Protein AF-A0A349B184-F1 (afdb_monomer_lite)

pLDDT: mean 81.56, std 22.03, range [39.22, 98.81]

Sequence (122 aa):
MEQLKVSTRSNPNSVAGAMAGVVRSQGAVEVQVVGAGALNQAIKAVAIACGYVAASGIELVCIPEFADITIDGEKRTAIRLRVEDRVPVPDGDDVVALDDPVVEAAIALDDPVVEAAIALDG

Foldseek 3Di:
DAEAEFELPDALCVLLVVQLVCCVVPQKYKYKYDDDSRVVSPVSNLVVNCVVCVVVVFHKDWDKDWDWDDDPNDTDIIIMIMIGGDDPPPDDDPDPPPPPVVNVVVVPPPPVVVVVVVVVVD

Secondary structure (DSSP, 8-state):
-EEEEE-TT--HHHHHHHHHHHHHHHSEEEEEE-SHHHHHHHHHHHHHHHHHHHTTT--EEEEEEEEEEEETTEEEEEEEEEEEE-PPPPS------TT-HHHHHHH----HHHHHHHHTT-

Radius of gyration: 16.22 Å; chains: 1; bounding box: 32×33×45 Å

Structure (mmCIF, N/CA/C/O backbone):
data_AF-A0A349B184-F1
#
_entry.id   AF-A0A349B184-F1
#
loop_
_atom_site.group_PDB
_atom_site.id
_atom_site.type_symbol
_atom_site.label_atom_id
_atom_site.label_alt_id
_atom_site.label_comp_id
_atom_site.label_asym_id
_atom_site.label_entity_id
_atom_site.label_seq_id
_atom_site.pdbx_PDB_ins_code
_atom_site.Cartn_x
_atom_site.Cartn_y
_atom_site.Cartn_z
_atom_site.occupancy
_atom_site.B_iso_or_equiv
_atom_site.auth_seq_id
_atom_site.auth_comp_id
_atom_site.auth_asym_id
_atom_site.auth_atom_id
_atom_site.pdbx_PDB_model_num
ATOM 1 N N . MET A 1 1 ? -10.961 -6.673 -7.405 1.00 69.69 1 MET A N 1
ATOM 2 C CA . MET A 1 1 ? -9.611 -6.226 -7.028 1.00 69.69 1 MET A CA 1
ATOM 3 C C . MET A 1 1 ? -9.262 -6.939 -5.738 1.00 69.69 1 MET A C 1
ATOM 5 O O . MET A 1 1 ? -10.106 -6.955 -4.847 1.00 69.69 1 MET A O 1
ATOM 9 N N . GLU A 1 2 ? -8.114 -7.606 -5.669 1.00 93.19 2 GLU A N 1
ATOM 10 C CA . GLU A 1 2 ? -7.643 -8.224 -4.421 1.00 93.19 2 GLU A CA 1
ATOM 11 C C . GLU A 1 2 ? -7.486 -7.149 -3.330 1.00 93.19 2 GLU A C 1
ATOM 13 O O . GLU A 1 2 ? -7.033 -6.038 -3.622 1.00 93.19 2 GLU A O 1
ATOM 18 N N . GLN A 1 3 ? -7.848 -7.477 -2.087 1.00 95.81 3 GLN A N 1
ATOM 19 C CA . GLN A 1 3 ? -7.732 -6.569 -0.945 1.00 95.81 3 GLN A CA 1
ATOM 20 C C . GLN A 1 3 ? -6.689 -7.082 0.054 1.00 95.81 3 GLN A C 1
ATOM 22 O O . GLN A 1 3 ? -6.799 -8.191 0.576 1.00 95.81 3 GLN A O 1
ATOM 27 N N . LEU A 1 4 ? -5.717 -6.238 0.394 1.00 97.69 4 LEU A N 1
ATOM 28 C CA . LEU A 1 4 ? -4.730 -6.472 1.441 1.00 97.69 4 LEU A CA 1
ATOM 29 C C . LEU A 1 4 ? -5.105 -5.682 2.694 1.00 97.69 4 LEU A C 1
ATOM 31 O O . LEU A 1 4 ? -5.255 -4.463 2.659 1.00 97.69 4 LEU A O 1
ATOM 35 N N . LYS A 1 5 ? -5.210 -6.362 3.836 1.00 96.81 5 LYS A N 1
ATOM 36 C CA . LYS A 1 5 ? -5.422 -5.713 5.136 1.00 96.81 5 LYS A CA 1
ATOM 37 C C . LYS A 1 5 ? -4.087 -5.537 5.837 1.00 96.81 5 LYS A C 1
ATOM 39 O O . LYS A 1 5 ? -3.381 -6.514 6.093 1.00 96.81 5 LYS A O 1
ATOM 44 N N . VAL A 1 6 ? -3.743 -4.297 6.165 1.00 98.06 6 VAL A N 1
ATOM 45 C CA . VAL A 1 6 ? -2.475 -3.967 6.822 1.00 98.06 6 VAL A CA 1
ATOM 46 C C . VAL A 1 6 ? -2.752 -3.451 8.229 1.00 98.06 6 VAL A C 1
ATOM 48 O O . VAL A 1 6 ? -3.706 -2.720 8.478 1.00 98.06 6 VAL A O 1
ATOM 51 N N . SER A 1 7 ? -1.912 -3.875 9.169 1.00 97.75 7 SER A N 1
ATOM 52 C CA . SER A 1 7 ? -1.954 -3.486 10.577 1.00 97.75 7 SER A CA 1
ATOM 53 C C . SER A 1 7 ? -0.604 -2.911 10.998 1.00 97.75 7 SER A C 1
ATOM 55 O O . SER A 1 7 ? 0.396 -3.080 10.302 1.00 97.75 7 SER A O 1
ATOM 57 N N . THR A 1 8 ? -0.525 -2.325 12.191 1.00 97.69 8 THR A N 1
ATOM 58 C CA . THR A 1 8 ? 0.739 -1.830 12.764 1.00 97.69 8 THR A CA 1
ATOM 59 C C . THR A 1 8 ? 1.823 -2.914 12.878 1.00 97.69 8 THR A C 1
ATOM 61 O O . THR A 1 8 ? 3.012 -2.600 12.856 1.00 97.69 8 THR A O 1
ATOM 64 N N . ARG A 1 9 ? 1.426 -4.195 12.977 1.00 97.94 9 ARG A N 1
ATOM 65 C CA . ARG A 1 9 ? 2.334 -5.355 13.080 1.00 97.94 9 ARG A CA 1
ATOM 66 C C . ARG A 1 9 ? 2.702 -5.974 11.731 1.00 97.94 9 ARG A C 1
ATOM 68 O O . ARG A 1 9 ? 3.501 -6.907 11.695 1.00 97.94 9 ARG A O 1
ATOM 75 N N . SER A 1 10 ? 2.102 -5.513 10.637 1.00 98.25 10 SER A N 1
ATOM 76 C CA . SER A 1 10 ? 2.410 -6.033 9.308 1.00 98.25 10 SER A CA 1
ATOM 77 C C . SER A 1 10 ? 3.857 -5.715 8.936 1.00 98.25 10 SER A C 1
ATOM 79 O O . SER A 1 10 ? 4.332 -4.605 9.162 1.00 98.25 10 SER A O 1
ATOM 81 N N . ASN A 1 11 ? 4.551 -6.688 8.345 1.00 98.25 11 ASN A N 1
ATOM 82 C CA . ASN A 1 11 ? 5.899 -6.493 7.820 1.00 98.25 11 ASN A CA 1
ATOM 83 C C . ASN A 1 11 ? 5.821 -5.828 6.430 1.00 98.25 11 ASN A C 1
ATOM 85 O O . ASN A 1 11 ? 5.258 -6.447 5.519 1.00 98.25 11 ASN A O 1
ATOM 89 N N . PRO A 1 12 ? 6.397 -4.626 6.227 1.00 98.19 12 PRO A N 1
ATOM 90 C CA . PRO A 1 12 ? 6.338 -3.930 4.942 1.00 98.19 12 PRO A CA 1
ATOM 91 C C . PRO A 1 12 ? 6.871 -4.734 3.757 1.00 98.19 12 PRO A C 1
ATOM 93 O O . PRO A 1 12 ? 6.276 -4.681 2.688 1.00 98.19 12 PRO A O 1
ATOM 96 N N . ASN A 1 13 ? 7.931 -5.530 3.936 1.00 98.56 13 ASN A N 1
ATOM 97 C CA . ASN A 1 13 ? 8.499 -6.338 2.851 1.00 98.56 13 ASN A CA 1
ATOM 98 C C . ASN A 1 13 ? 7.525 -7.432 2.394 1.00 98.56 13 ASN A C 1
ATOM 100 O O . ASN A 1 13 ? 7.360 -7.673 1.201 1.00 98.56 13 ASN A O 1
ATOM 104 N N . SER A 1 14 ? 6.849 -8.082 3.345 1.00 98.62 14 SER A N 1
ATOM 105 C CA . SER A 1 14 ? 5.850 -9.110 3.040 1.00 98.62 14 SER A CA 1
ATOM 106 C C . SER A 1 14 ? 4.646 -8.521 2.307 1.00 98.62 14 SER A C 1
ATOM 108 O O . SER A 1 14 ? 4.195 -9.091 1.315 1.00 98.62 14 SER A O 1
ATOM 110 N N . VAL A 1 15 ? 4.156 -7.362 2.759 1.00 98.69 15 VAL A N 1
ATOM 111 C CA . VAL A 1 15 ? 3.051 -6.653 2.097 1.00 98.69 15 VAL A CA 1
ATOM 112 C C . VAL A 1 15 ? 3.470 -6.188 0.701 1.00 98.69 15 VAL A C 1
ATOM 114 O O . VAL A 1 15 ? 2.707 -6.376 -0.240 1.00 98.69 15 VAL A O 1
ATOM 117 N N . ALA A 1 16 ? 4.686 -5.662 0.537 1.00 98.62 16 ALA A N 1
ATOM 118 C CA . ALA A 1 16 ? 5.216 -5.229 -0.756 1.00 98.62 16 ALA A CA 1
ATOM 119 C C . ALA A 1 16 ? 5.321 -6.383 -1.763 1.00 98.62 16 ALA A C 1
ATOM 121 O O . ALA A 1 16 ? 4.971 -6.223 -2.930 1.00 98.62 16 ALA A O 1
ATOM 122 N N . GLY A 1 17 ? 5.757 -7.564 -1.315 1.00 98.31 17 GLY A N 1
ATOM 123 C CA . GLY A 1 17 ? 5.804 -8.762 -2.153 1.00 98.31 17 GLY A CA 1
ATOM 124 C C . GLY A 1 17 ? 4.417 -9.189 -2.637 1.00 98.31 17 GLY A C 1
ATOM 125 O O . GLY A 1 17 ? 4.233 -9.434 -3.830 1.00 98.31 17 GLY A O 1
ATOM 126 N N . ALA A 1 18 ? 3.431 -9.218 -1.733 1.00 98.44 18 ALA A N 1
ATOM 127 C CA . ALA A 1 18 ? 2.041 -9.515 -2.083 1.00 98.44 18 ALA A CA 1
ATOM 128 C C . ALA A 1 18 ? 1.469 -8.468 -3.053 1.00 98.44 18 ALA A C 1
ATOM 130 O O . ALA A 1 18 ? 0.939 -8.824 -4.102 1.00 98.44 18 ALA A O 1
ATOM 131 N N . MET A 1 19 ? 1.658 -7.182 -2.745 1.00 98.25 19 MET A N 1
ATOM 132 C CA . MET A 1 19 ? 1.239 -6.046 -3.568 1.00 98.25 19 MET A CA 1
ATOM 133 C C . MET A 1 19 ? 1.804 -6.140 -4.990 1.00 98.25 19 MET A C 1
ATOM 135 O O . MET A 1 19 ? 1.049 -6.109 -5.956 1.00 98.25 19 MET A O 1
ATOM 139 N N . ALA A 1 20 ? 3.117 -6.343 -5.129 1.00 97.50 20 ALA A N 1
ATOM 140 C CA . ALA A 1 20 ? 3.779 -6.472 -6.424 1.00 97.50 20 ALA A CA 1
ATOM 141 C C . ALA A 1 20 ? 3.305 -7.705 -7.214 1.00 97.50 20 ALA A C 1
ATOM 143 O O . ALA A 1 20 ? 3.235 -7.667 -8.441 1.00 97.50 20 ALA A O 1
ATOM 144 N N . GLY A 1 21 ? 2.991 -8.813 -6.535 1.00 96.81 21 GLY A N 1
ATOM 145 C CA . GLY A 1 21 ? 2.415 -10.000 -7.171 1.00 96.81 21 GLY A CA 1
ATOM 146 C C . GLY A 1 21 ? 1.016 -9.741 -7.733 1.00 96.81 21 GLY A C 1
ATOM 147 O O . GLY A 1 21 ? 0.724 -10.102 -8.876 1.00 96.81 21 GLY A O 1
ATOM 148 N N . VAL A 1 22 ? 0.167 -9.067 -6.955 1.00 97.50 22 VAL A N 1
ATOM 149 C CA . VAL A 1 22 ? -1.186 -8.702 -7.388 1.00 97.50 22 VAL A CA 1
ATOM 150 C C . VAL A 1 22 ? -1.136 -7.695 -8.531 1.00 97.50 22 VAL A C 1
ATOM 152 O O . VAL A 1 22 ? -1.754 -7.945 -9.557 1.00 97.50 22 VAL A O 1
ATOM 155 N N . VAL A 1 23 ? -0.369 -6.606 -8.419 1.00 96.19 23 VAL A N 1
ATOM 156 C CA . VAL A 1 23 ? -0.311 -5.586 -9.482 1.00 96.19 23 VAL A CA 1
ATOM 157 C C . VAL A 1 23 ? 0.173 -6.187 -10.804 1.00 96.19 23 VAL A C 1
ATOM 159 O O . VAL A 1 23 ? -0.452 -5.962 -11.833 1.00 96.19 23 VAL A O 1
ATOM 162 N N . ARG A 1 24 ? 1.197 -7.050 -10.800 1.00 94.25 24 ARG A N 1
ATOM 163 C CA . ARG A 1 24 ? 1.653 -7.724 -12.033 1.00 94.25 24 ARG A CA 1
ATOM 164 C C . ARG A 1 24 ? 0.598 -8.618 -12.687 1.00 94.25 24 ARG A C 1
ATOM 166 O O . ARG A 1 24 ? 0.673 -8.853 -13.887 1.00 94.25 24 ARG A O 1
ATOM 173 N N . SER A 1 25 ? -0.324 -9.176 -11.904 1.00 94.06 25 SER A N 1
ATOM 174 C CA . SER A 1 25 ? -1.322 -10.135 -12.398 1.00 94.06 25 SER A CA 1
ATOM 175 C C . SER A 1 25 ? -2.682 -9.505 -12.692 1.00 94.06 25 SER A C 1
ATOM 177 O O . SER A 1 25 ? -3.393 -9.987 -13.568 1.00 94.06 25 SER A O 1
ATOM 179 N N . GLN A 1 26 ? -3.049 -8.447 -11.968 1.00 94.31 26 GLN A N 1
ATOM 180 C CA . GLN A 1 26 ? -4.383 -7.839 -11.989 1.00 94.31 26 GLN A CA 1
ATOM 181 C C . GLN A 1 26 ? -4.364 -6.338 -12.314 1.00 94.31 26 GLN A C 1
ATOM 183 O O . GLN A 1 26 ? -5.428 -5.734 -12.414 1.00 94.31 26 GLN A O 1
ATOM 188 N N . GLY A 1 27 ? -3.190 -5.716 -12.436 1.00 93.50 27 GLY A N 1
ATOM 189 C CA . GLY A 1 27 ? -3.013 -4.280 -12.686 1.00 93.50 27 GLY A CA 1
ATOM 190 C C . GLY A 1 27 ? -3.225 -3.386 -11.460 1.00 93.50 27 GLY A C 1
ATOM 191 O O . GLY A 1 27 ? -2.664 -2.297 -11.401 1.00 93.50 27 GLY A O 1
ATOM 192 N N . ALA A 1 28 ? -3.984 -3.838 -10.457 1.00 96.06 28 ALA A N 1
ATOM 193 C CA . ALA A 1 28 ? -4.305 -3.045 -9.275 1.00 96.06 28 ALA A CA 1
ATOM 194 C C . ALA A 1 28 ? -4.565 -3.901 -8.029 1.00 96.06 28 ALA A C 1
ATOM 196 O O . ALA A 1 28 ? -5.003 -5.052 -8.116 1.00 96.06 28 ALA A O 1
ATOM 197 N N . VAL A 1 29 ? -4.340 -3.307 -6.860 1.00 97.88 29 VAL A N 1
ATOM 198 C CA . VAL A 1 29 ? -4.598 -3.888 -5.541 1.00 97.88 29 VAL A CA 1
ATOM 199 C C . VAL A 1 29 ? -5.134 -2.826 -4.592 1.00 97.88 29 VAL A C 1
ATOM 201 O O . VAL A 1 29 ? -4.721 -1.668 -4.617 1.00 97.88 29 VAL A O 1
ATOM 204 N N . GLU A 1 30 ? -6.054 -3.233 -3.730 1.00 98.12 30 GLU A N 1
ATOM 205 C CA . GLU A 1 30 ? -6.609 -2.374 -2.697 1.00 98.12 30 GLU A CA 1
ATOM 206 C C . GLU A 1 30 ? -5.932 -2.672 -1.357 1.00 98.12 30 GLU A C 1
ATOM 208 O O . GLU A 1 30 ? -5.818 -3.830 -0.961 1.00 98.12 30 GLU A O 1
ATOM 213 N N . VAL A 1 31 ? -5.504 -1.646 -0.625 1.00 98.19 31 VAL A N 1
ATOM 214 C CA . VAL A 1 31 ? -4.928 -1.790 0.715 1.00 98.19 31 VAL A CA 1
ATOM 215 C C . VAL A 1 31 ? -5.816 -1.091 1.727 1.00 98.19 31 VAL A C 1
ATOM 217 O O . VAL A 1 31 ? -5.977 0.122 1.692 1.00 98.19 31 VAL A O 1
ATOM 220 N N . GLN A 1 32 ? -6.370 -1.850 2.662 1.00 97.50 32 GLN A N 1
ATOM 221 C CA . GLN A 1 32 ? -7.216 -1.331 3.728 1.00 97.50 32 GLN A CA 1
ATOM 222 C C . GLN A 1 32 ? -6.411 -1.185 5.021 1.00 97.50 32 GLN A C 1
ATOM 224 O O . GLN A 1 32 ? -5.780 -2.146 5.481 1.00 97.50 32 GLN A O 1
ATOM 229 N N . VAL A 1 33 ? -6.473 -0.003 5.638 1.00 97.25 33 VAL A N 1
ATOM 230 C CA . VAL A 1 33 ? -5.782 0.305 6.897 1.00 97.25 33 VAL A CA 1
ATOM 231 C C . VAL A 1 33 ? -6.666 1.052 7.886 1.00 97.25 33 VAL A C 1
ATOM 233 O O . VAL A 1 33 ? -7.529 1.840 7.511 1.00 97.25 33 VAL A O 1
ATOM 236 N N . VAL A 1 34 ? -6.404 0.834 9.177 1.00 96.00 34 VAL A N 1
ATOM 237 C CA . VAL A 1 34 ? -7.034 1.572 10.280 1.00 96.00 34 VAL A CA 1
ATOM 238 C C . VAL A 1 34 ? -5.952 2.075 11.226 1.00 96.00 34 VAL A C 1
ATOM 240 O O . VAL A 1 34 ? -5.180 1.285 11.773 1.00 96.00 34 VAL A O 1
ATOM 243 N N . GLY A 1 35 ? -5.922 3.391 11.437 1.00 94.06 35 GLY A N 1
ATOM 244 C CA . GLY A 1 35 ? -4.973 4.063 12.323 1.00 94.06 35 GLY A CA 1
ATOM 245 C C . GLY A 1 35 ? -3.593 4.325 11.704 1.00 94.06 35 GLY A C 1
ATOM 246 O O . GLY A 1 35 ? -3.146 3.643 10.778 1.00 94.06 35 GLY A O 1
ATOM 247 N N . ALA A 1 36 ? -2.892 5.316 12.263 1.00 95.62 36 ALA A N 1
ATOM 248 C CA . ALA A 1 36 ? -1.626 5.837 11.737 1.00 95.62 36 ALA A CA 1
ATOM 249 C C . ALA A 1 36 ? -0.517 4.774 11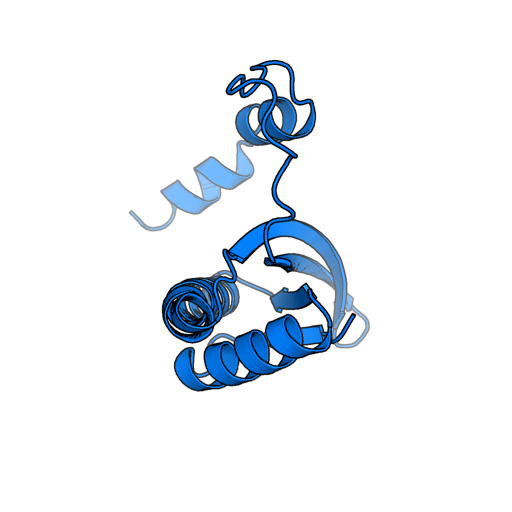.629 1.00 95.62 36 ALA A C 1
ATOM 251 O O . ALA A 1 36 ? 0.223 4.729 10.647 1.00 95.62 36 ALA A O 1
ATOM 252 N N . GLY A 1 37 ? -0.428 3.868 12.607 1.00 96.62 37 GLY A N 1
ATOM 253 C CA . GLY A 1 37 ? 0.571 2.798 12.605 1.00 96.62 37 GLY A CA 1
ATOM 254 C C . GLY A 1 37 ? 0.413 1.832 11.428 1.00 96.62 37 GLY A C 1
ATOM 255 O O . GLY A 1 37 ? 1.401 1.476 10.791 1.00 96.62 37 GLY A O 1
ATOM 256 N N . ALA A 1 38 ? -0.822 1.440 11.105 1.00 97.88 38 ALA A N 1
ATOM 257 C CA . ALA A 1 38 ? -1.113 0.586 9.957 1.00 97.88 38 ALA A CA 1
ATOM 258 C C . ALA A 1 38 ? -0.862 1.313 8.629 1.00 97.88 38 ALA A C 1
ATOM 260 O O . ALA A 1 38 ? -0.259 0.733 7.725 1.00 97.88 38 ALA A O 1
ATOM 261 N N . LEU A 1 39 ? -1.258 2.589 8.539 1.00 98.44 39 LEU A N 1
ATOM 262 C CA . LEU A 1 39 ? -1.000 3.427 7.369 1.00 98.44 39 LEU A CA 1
ATOM 263 C C . LEU A 1 39 ? 0.504 3.548 7.085 1.00 98.44 39 LEU A C 1
ATOM 265 O O . LEU A 1 39 ? 0.926 3.323 5.956 1.00 98.44 39 LEU A O 1
ATOM 269 N N . ASN A 1 40 ? 1.331 3.795 8.105 1.00 98.25 40 ASN A N 1
ATOM 270 C CA . ASN A 1 40 ? 2.787 3.853 7.950 1.00 98.25 40 ASN A CA 1
ATOM 271 C C . ASN A 1 40 ? 3.366 2.543 7.379 1.00 98.25 40 ASN A C 1
ATOM 273 O O . ASN A 1 40 ? 4.226 2.576 6.500 1.00 98.25 40 ASN A O 1
ATOM 277 N N . GLN A 1 41 ? 2.886 1.378 7.834 1.00 98.56 41 GLN A N 1
ATOM 278 C CA . GLN A 1 41 ? 3.335 0.097 7.270 1.00 98.56 41 GLN A CA 1
ATOM 279 C C . GLN A 1 41 ? 2.897 -0.079 5.813 1.00 98.56 41 GLN A C 1
ATOM 281 O O . GLN A 1 41 ? 3.673 -0.593 5.0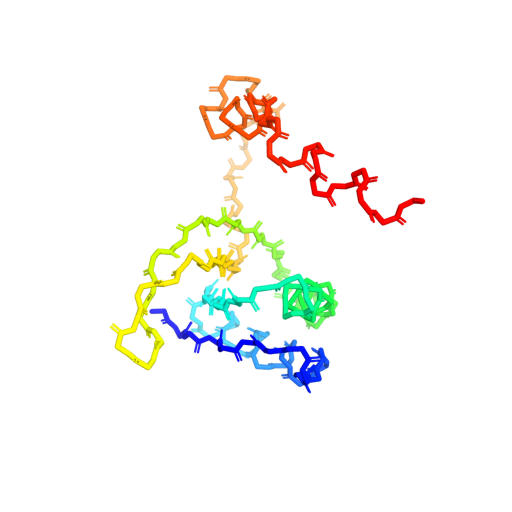07 1.00 98.56 41 GLN A O 1
ATOM 286 N N . ALA A 1 42 ? 1.685 0.359 5.466 1.00 98.75 42 ALA A N 1
ATOM 287 C CA . ALA A 1 42 ? 1.191 0.299 4.096 1.00 98.75 42 ALA A CA 1
ATOM 288 C C . ALA A 1 42 ? 2.002 1.204 3.161 1.00 98.75 42 ALA A C 1
ATOM 290 O O . ALA A 1 42 ? 2.456 0.733 2.125 1.00 98.75 42 ALA A O 1
ATOM 291 N N . ILE A 1 43 ? 2.279 2.451 3.549 1.00 98.69 43 ILE A N 1
ATOM 292 C CA . ILE A 1 43 ? 3.080 3.379 2.736 1.00 98.69 43 ILE A CA 1
ATOM 293 C C . ILE A 1 43 ? 4.523 2.885 2.567 1.00 98.69 43 ILE A C 1
ATOM 295 O O . ILE A 1 43 ? 5.061 2.926 1.461 1.00 98.69 43 ILE A O 1
ATOM 299 N N . LYS A 1 44 ? 5.139 2.321 3.616 1.00 98.50 44 LYS A N 1
ATOM 300 C CA . LYS A 1 44 ? 6.444 1.646 3.484 1.00 98.50 44 LYS A CA 1
ATOM 301 C C . LYS A 1 44 ? 6.386 0.502 2.473 1.00 98.50 44 LYS A C 1
ATOM 303 O O . LYS A 1 44 ? 7.301 0.356 1.667 1.00 98.50 44 LYS A O 1
ATOM 308 N N . ALA A 1 45 ? 5.321 -0.298 2.505 1.00 98.81 45 ALA A N 1
ATOM 309 C CA . ALA A 1 45 ? 5.133 -1.391 1.561 1.00 98.81 45 ALA A CA 1
ATOM 310 C C . ALA A 1 45 ? 4.952 -0.892 0.120 1.00 98.81 45 ALA A C 1
ATOM 312 O O . ALA A 1 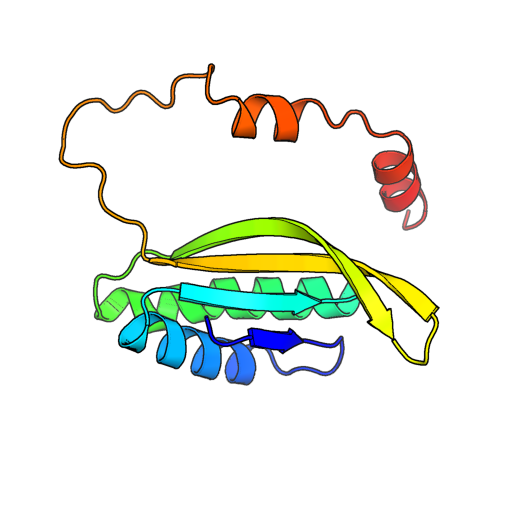45 ? 5.553 -1.475 -0.777 1.00 98.81 45 ALA A O 1
ATOM 313 N N . VAL A 1 46 ? 4.204 0.198 -0.098 1.00 98.56 46 VAL A N 1
ATOM 314 C CA . VAL A 1 46 ? 4.083 0.859 -1.412 1.00 98.56 46 VAL A CA 1
ATOM 315 C C . VAL A 1 46 ? 5.464 1.272 -1.925 1.00 98.56 46 VAL A C 1
ATOM 317 O O . VAL A 1 46 ? 5.846 0.880 -3.023 1.00 98.56 46 VAL A O 1
ATOM 320 N N . ALA A 1 47 ? 6.260 1.969 -1.106 1.00 98.31 47 ALA A N 1
ATOM 321 C CA . ALA A 1 47 ? 7.598 2.417 -1.496 1.00 98.31 47 ALA A CA 1
ATOM 322 C C . ALA A 1 47 ? 8.534 1.254 -1.883 1.00 98.31 47 ALA A C 1
ATOM 324 O O . ALA A 1 47 ? 9.276 1.343 -2.861 1.00 98.31 47 ALA A O 1
ATOM 325 N N . ILE A 1 48 ? 8.485 0.139 -1.145 1.00 98.38 48 ILE A N 1
ATOM 326 C CA . ILE A 1 48 ? 9.268 -1.066 -1.462 1.00 98.38 48 ILE A CA 1
ATOM 327 C C . ILE A 1 48 ? 8.738 -1.739 -2.739 1.00 98.38 48 ILE 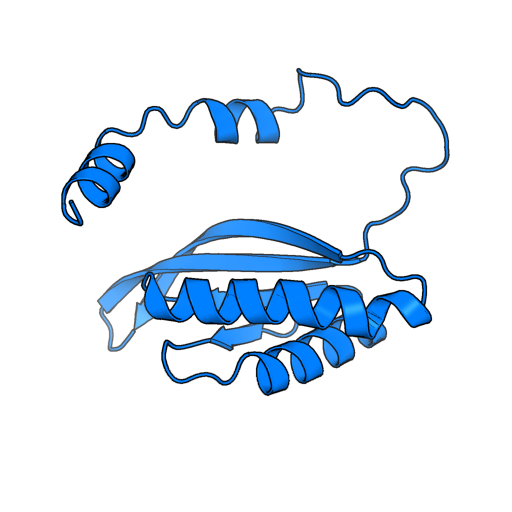A C 1
ATOM 329 O O . ILE A 1 48 ? 9.527 -2.168 -3.584 1.00 98.38 48 ILE A O 1
ATOM 333 N N . ALA A 1 49 ? 7.414 -1.810 -2.904 1.00 98.25 49 ALA A N 1
ATOM 334 C CA . ALA A 1 49 ? 6.778 -2.407 -4.073 1.00 98.25 49 ALA A CA 1
ATOM 335 C C . ALA A 1 49 ? 7.156 -1.674 -5.367 1.00 98.25 49 ALA A C 1
ATOM 337 O O . ALA A 1 49 ? 7.383 -2.352 -6.368 1.00 98.25 49 ALA A O 1
ATOM 338 N N . CYS A 1 50 ? 7.330 -0.344 -5.338 1.00 96.31 50 CYS A N 1
ATOM 339 C CA . CYS A 1 50 ? 7.848 0.426 -6.476 1.00 96.31 50 CYS A CA 1
ATOM 340 C C . CYS A 1 50 ? 9.175 -0.153 -6.989 1.00 96.31 50 CYS A C 1
ATOM 342 O O . CYS A 1 50 ? 9.325 -0.419 -8.179 1.00 96.31 50 CYS A O 1
ATOM 344 N N . GLY A 1 51 ? 10.120 -0.438 -6.084 1.00 96.12 51 GLY A N 1
ATOM 345 C CA . GLY A 1 51 ? 11.395 -1.061 -6.444 1.00 96.12 51 GLY A CA 1
ATOM 346 C C . GLY A 1 51 ? 11.240 -2.487 -6.982 1.00 96.12 51 GLY A C 1
ATOM 347 O O . GLY A 1 51 ? 11.974 -2.895 -7.880 1.00 96.12 51 GLY A O 1
ATOM 348 N N . TYR A 1 52 ? 10.268 -3.250 -6.473 1.00 97.50 52 TYR A N 1
ATOM 349 C CA . TYR A 1 52 ? 10.011 -4.610 -6.949 1.00 97.50 52 TYR A CA 1
ATOM 350 C C . TYR A 1 52 ? 9.456 -4.629 -8.371 1.00 97.50 52 TYR A C 1
ATOM 352 O O . TYR A 1 52 ? 9.849 -5.492 -9.157 1.00 97.50 52 TYR A O 1
ATOM 360 N N . VAL A 1 53 ? 8.544 -3.720 -8.711 1.00 95.75 53 VAL A N 1
ATOM 361 C CA . VAL A 1 53 ? 7.866 -3.734 -10.015 1.00 95.75 53 VAL A CA 1
ATOM 362 C C . VAL A 1 53 ? 8.599 -2.943 -11.102 1.00 95.75 53 VAL A C 1
ATOM 364 O O . VAL A 1 53 ? 8.346 -3.193 -12.277 1.00 95.75 53 VAL A O 1
ATOM 367 N N . ALA A 1 54 ? 9.571 -2.095 -10.745 1.00 91.88 54 ALA A N 1
ATOM 368 C CA . ALA A 1 54 ? 10.344 -1.287 -11.694 1.00 91.88 54 ALA A CA 1
ATOM 369 C C . ALA A 1 54 ? 11.000 -2.112 -12.819 1.00 91.88 54 ALA A C 1
ATOM 371 O O . ALA A 1 54 ? 10.951 -1.731 -13.986 1.00 91.88 54 ALA A O 1
ATOM 372 N N . ALA A 1 55 ? 11.560 -3.287 -12.505 1.00 87.81 55 ALA A N 1
ATOM 373 C CA . ALA A 1 55 ? 12.170 -4.171 -13.509 1.00 87.81 55 ALA A CA 1
ATOM 374 C C . ALA A 1 55 ? 11.153 -4.768 -14.506 1.00 87.81 55 ALA A C 1
ATOM 376 O O . ALA A 1 55 ? 11.543 -5.313 -15.535 1.00 87.81 55 ALA A O 1
ATOM 377 N N . SER A 1 56 ? 9.857 -4.689 -14.194 1.00 90.06 56 SER A N 1
ATOM 378 C CA . SER A 1 56 ? 8.753 -5.096 -15.066 1.00 90.06 56 SER A CA 1
ATOM 379 C C . SER A 1 56 ? 8.198 -3.934 -15.903 1.00 90.06 56 SER A C 1
ATOM 381 O O . SER A 1 56 ? 7.235 -4.148 -16.627 1.00 90.06 56 SER A O 1
ATOM 383 N N . GLY A 1 57 ? 8.781 -2.731 -15.812 1.00 90.00 57 GLY A N 1
ATOM 384 C CA . GLY A 1 57 ? 8.305 -1.536 -16.520 1.00 90.00 57 GLY A CA 1
ATOM 385 C C . GLY A 1 57 ? 7.001 -0.951 -15.969 1.00 90.00 57 GLY A C 1
ATOM 386 O O . GLY A 1 57 ? 6.392 -0.127 -16.635 1.00 90.00 57 GLY A O 1
ATOM 387 N N . ILE A 1 58 ? 6.581 -1.389 -14.780 1.00 92.31 58 ILE A N 1
ATOM 388 C CA . ILE A 1 58 ? 5.366 -0.933 -14.094 1.00 92.31 58 ILE A CA 1
ATOM 389 C C . ILE A 1 58 ? 5.719 0.291 -13.254 1.00 92.31 58 ILE A C 1
ATOM 391 O O . ILE A 1 58 ? 6.683 0.257 -12.480 1.00 92.31 58 ILE A O 1
ATOM 395 N N . GLU A 1 59 ? 4.906 1.336 -13.349 1.00 93.56 59 GLU A N 1
ATOM 396 C CA . GLU A 1 59 ? 5.021 2.542 -12.531 1.00 93.56 59 GLU A CA 1
ATOM 397 C C . GLU A 1 59 ? 3.831 2.592 -11.570 1.00 93.56 59 GLU A C 1
ATOM 399 O O . GLU A 1 59 ? 2.693 2.641 -12.007 1.00 93.56 59 GLU A O 1
ATOM 404 N N . LEU A 1 60 ? 4.051 2.549 -10.253 1.00 94.44 60 LEU A N 1
ATOM 405 C CA . LEU A 1 60 ? 2.931 2.511 -9.303 1.00 94.44 60 LEU A CA 1
ATOM 406 C C . LEU A 1 60 ? 2.375 3.903 -9.001 1.00 94.44 60 LEU A C 1
ATOM 408 O O . LEU A 1 60 ? 3.115 4.807 -8.616 1.00 94.44 60 LEU A O 1
ATOM 412 N N . VAL A 1 61 ? 1.050 4.015 -9.033 1.00 96.19 61 VAL A N 1
ATOM 413 C CA . VAL A 1 61 ? 0.271 5.127 -8.480 1.00 96.19 61 VAL A CA 1
ATOM 414 C C . VAL A 1 61 ? -0.433 4.651 -7.211 1.00 96.19 61 VAL A C 1
ATOM 416 O O . VAL A 1 61 ? -0.953 3.538 -7.164 1.00 96.19 61 VAL A O 1
ATOM 419 N N . CYS A 1 62 ? -0.452 5.485 -6.170 1.00 97.44 62 CYS A N 1
ATOM 420 C CA . CYS A 1 62 ? -1.154 5.220 -4.915 1.00 97.44 62 CYS A CA 1
ATOM 421 C C . CYS A 1 62 ? -2.193 6.315 -4.666 1.00 97.44 62 CYS A C 1
ATOM 423 O O . CYS A 1 62 ? -1.832 7.468 -4.443 1.00 97.44 62 CYS A O 1
ATOM 425 N N . ILE A 1 63 ? -3.469 5.942 -4.665 1.00 97.44 63 ILE A N 1
ATOM 426 C CA . ILE A 1 63 ? -4.605 6.855 -4.534 1.00 97.44 63 ILE A CA 1
ATOM 427 C C . ILE A 1 63 ? -5.296 6.568 -3.194 1.00 97.44 63 ILE A C 1
ATOM 429 O O . ILE A 1 63 ? -5.881 5.491 -3.037 1.00 97.44 63 ILE A O 1
ATOM 433 N N . PRO A 1 64 ? -5.198 7.467 -2.199 1.00 96.25 64 PRO A N 1
ATOM 434 C CA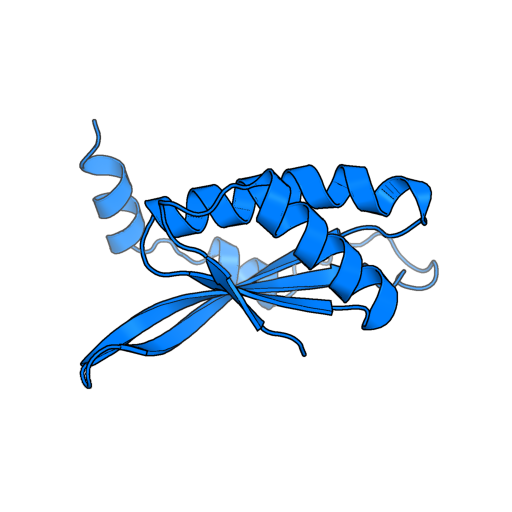 . PRO A 1 64 ? -5.876 7.299 -0.921 1.00 96.25 64 PRO A CA 1
ATOM 435 C C . PRO A 1 64 ? -7.342 7.748 -0.992 1.00 96.25 64 PRO A C 1
ATOM 437 O O . PRO A 1 64 ? -7.656 8.783 -1.571 1.00 96.25 64 PRO A O 1
ATOM 440 N N . GLU A 1 65 ? -8.227 7.012 -0.325 1.00 96.00 65 GLU A N 1
ATOM 441 C CA . GLU A 1 65 ? -9.618 7.401 -0.085 1.00 96.00 65 GLU A CA 1
ATOM 442 C C . GLU A 1 65 ? -10.053 7.053 1.347 1.00 96.00 65 GLU A C 1
ATOM 444 O O . GLU A 1 65 ? -9.583 6.076 1.945 1.00 96.00 65 GLU A O 1
ATOM 449 N N . PHE A 1 66 ? -10.962 7.850 1.916 1.00 95.56 66 PHE A N 1
ATOM 450 C CA . PHE A 1 66 ? -11.649 7.470 3.149 1.00 95.56 66 PHE A CA 1
ATOM 451 C C . PHE A 1 66 ? -12.649 6.354 2.859 1.00 95.56 66 PHE A C 1
ATOM 453 O O . PHE A 1 66 ? -13.362 6.379 1.858 1.00 95.56 66 PHE A O 1
ATOM 460 N N . ALA A 1 67 ? -12.732 5.387 3.767 1.00 92.50 67 ALA A N 1
ATOM 461 C CA . ALA A 1 67 ? -13.685 4.295 3.666 1.00 92.50 67 ALA A CA 1
ATOM 462 C C . ALA A 1 67 ? -14.353 4.036 5.015 1.00 92.50 67 ALA A C 1
ATOM 464 O O . ALA A 1 67 ? -13.682 3.916 6.040 1.00 92.50 67 ALA A O 1
ATOM 465 N N . ASP A 1 68 ? -15.671 3.869 5.005 1.00 92.94 68 ASP A N 1
ATOM 466 C CA . ASP A 1 68 ? -16.398 3.349 6.158 1.00 92.94 68 ASP A CA 1
ATOM 467 C C . ASP A 1 68 ? -16.338 1.825 6.166 1.00 92.94 68 ASP A C 1
ATOM 469 O O . ASP A 1 68 ? -16.648 1.160 5.174 1.00 92.94 68 ASP A O 1
ATOM 473 N N . ILE A 1 69 ? -15.947 1.256 7.303 1.00 90.75 69 ILE A N 1
ATOM 474 C CA . ILE A 1 69 ? -15.785 -0.189 7.461 1.00 90.75 69 ILE A CA 1
ATOM 475 C C . ILE A 1 69 ? -16.440 -0.646 8.764 1.00 90.75 69 ILE A C 1
ATOM 477 O O . ILE A 1 69 ? -16.635 0.143 9.688 1.00 90.75 69 ILE A O 1
ATOM 481 N N . THR A 1 70 ? -16.766 -1.932 8.861 1.00 91.25 70 THR A N 1
ATOM 482 C CA . THR A 1 70 ? -17.279 -2.528 10.100 1.00 91.25 70 THR A CA 1
ATOM 483 C C . THR A 1 70 ? -16.216 -3.418 10.727 1.00 91.25 70 THR A C 1
ATOM 485 O O . THR A 1 70 ? -15.729 -4.349 10.086 1.00 91.25 70 THR A O 1
ATOM 488 N N . ILE A 1 71 ? -15.869 -3.138 11.982 1.00 85.38 71 ILE A N 1
ATOM 489 C CA . ILE A 1 71 ? -14.981 -3.956 12.814 1.00 85.38 71 ILE A CA 1
ATOM 490 C C . ILE A 1 71 ? -15.736 -4.246 14.107 1.00 85.38 71 ILE A C 1
ATOM 492 O O . ILE A 1 71 ? -16.222 -3.318 14.743 1.00 85.3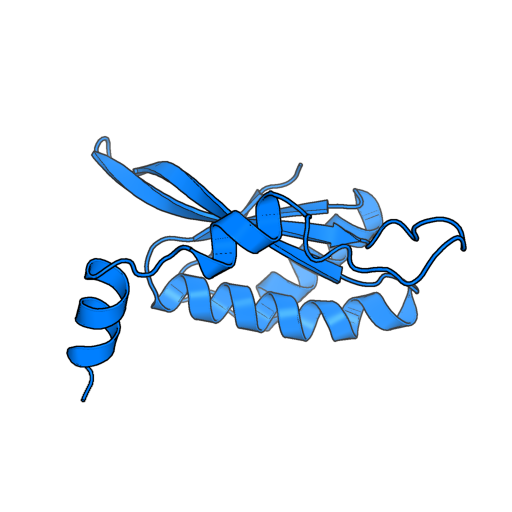8 71 ILE A O 1
ATOM 496 N N . ASP A 1 72 ? -15.875 -5.523 14.465 1.00 89.25 72 ASP A N 1
ATOM 497 C CA . ASP A 1 72 ? -16.568 -5.967 15.686 1.00 89.25 72 ASP A CA 1
ATOM 498 C C . ASP A 1 72 ? -17.996 -5.403 15.847 1.00 89.25 72 ASP A C 1
ATOM 500 O O . ASP A 1 72 ? -18.477 -5.154 16.947 1.00 89.25 72 ASP A O 1
ATOM 504 N N . GLY A 1 73 ? -18.693 -5.196 14.724 1.00 92.69 73 GLY A N 1
ATOM 505 C CA . GLY A 1 73 ? -20.045 -4.627 14.693 1.00 92.69 73 GLY A CA 1
ATOM 506 C C . GLY A 1 73 ? -20.099 -3.098 14.790 1.00 92.69 73 GLY A C 1
ATOM 507 O O . GLY A 1 73 ? -21.167 -2.518 14.605 1.00 92.69 73 GLY A O 1
ATOM 508 N N . GLU A 1 74 ? -18.965 -2.429 14.996 1.00 93.00 74 GLU A N 1
ATOM 509 C CA . GLU A 1 74 ? -18.867 -0.973 15.047 1.00 93.00 74 GLU A CA 1
ATOM 510 C C . GLU A 1 74 ? -18.411 -0.396 13.705 1.00 93.00 74 GLU A C 1
ATOM 512 O O . GLU A 1 74 ? -17.504 -0.920 13.050 1.00 93.00 74 GLU A O 1
ATOM 517 N N . LYS A 1 75 ? -19.013 0.728 13.302 1.00 93.31 75 LYS A N 1
ATOM 518 C CA . LYS A 1 75 ? -18.514 1.512 12.169 1.00 93.31 75 LYS A CA 1
ATOM 519 C C . LYS A 1 75 ? -17.225 2.225 12.565 1.00 93.31 75 LYS A C 1
ATOM 521 O O . LYS A 1 75 ? -17.166 2.891 13.596 1.00 93.31 75 LYS A O 1
ATOM 526 N N . ARG A 1 76 ? -16.205 2.099 11.725 1.00 91.94 76 ARG A N 1
ATOM 527 C CA . ARG A 1 76 ? -14.911 2.766 11.864 1.00 91.94 76 ARG A CA 1
ATOM 528 C C . ARG A 1 76 ? -14.557 3.429 10.539 1.00 91.94 76 ARG A C 1
ATOM 530 O O . ARG A 1 76 ? -14.789 2.843 9.483 1.00 91.94 76 ARG A O 1
ATOM 537 N N . THR A 1 77 ? -13.952 4.609 10.609 1.00 92.38 77 THR A N 1
ATOM 538 C CA . THR A 1 77 ? -13.324 5.245 9.450 1.00 92.38 77 THR A CA 1
ATOM 539 C C . THR A 1 77 ? -11.956 4.611 9.224 1.00 92.38 77 THR A C 1
ATOM 541 O O . THR A 1 77 ? -11.130 4.517 10.134 1.00 92.38 77 THR A O 1
ATOM 544 N N . ALA A 1 78 ? -11.736 4.146 8.007 1.00 95.88 78 ALA A N 1
ATOM 545 C CA . ALA A 1 78 ? -10.494 3.582 7.517 1.00 95.88 78 ALA A CA 1
ATOM 546 C C . ALA A 1 78 ? -9.940 4.450 6.389 1.00 95.88 78 ALA A C 1
ATOM 548 O O . ALA A 1 78 ? -10.644 5.279 5.812 1.00 95.88 78 ALA A O 1
ATOM 549 N N . ILE A 1 79 ? -8.678 4.206 6.055 1.00 97.62 79 ILE A N 1
ATOM 550 C CA . ILE A 1 79 ? -8.111 4.646 4.785 1.00 97.62 79 ILE A CA 1
ATOM 551 C C . ILE A 1 79 ? -8.008 3.414 3.898 1.00 97.62 79 ILE A C 1
ATOM 553 O O . ILE A 1 79 ? -7.573 2.340 4.331 1.00 97.62 79 ILE A O 1
ATOM 557 N N . ARG A 1 80 ? -8.411 3.576 2.648 1.00 97.44 80 ARG A N 1
ATOM 558 C CA . ARG A 1 80 ? -8.185 2.614 1.586 1.00 97.44 80 ARG A CA 1
ATOM 559 C C . ARG A 1 80 ? -7.216 3.233 0.591 1.00 97.44 80 ARG A C 1
ATOM 561 O O . ARG A 1 80 ? -7.389 4.370 0.179 1.00 97.44 80 ARG A O 1
ATOM 568 N N . LEU A 1 81 ? -6.181 2.492 0.229 1.00 98.19 81 LEU A N 1
ATOM 569 C CA . LEU A 1 81 ? -5.219 2.888 -0.789 1.00 98.19 81 LEU A CA 1
ATOM 570 C C . LEU A 1 81 ? -5.456 2.017 -2.013 1.00 98.19 81 LEU A C 1
ATOM 572 O O . LEU A 1 81 ? -5.280 0.799 -1.946 1.00 98.19 81 LEU A O 1
ATOM 576 N N . ARG A 1 82 ? -5.843 2.621 -3.130 1.00 97.88 82 ARG A N 1
ATOM 577 C CA . ARG A 1 82 ? -5.813 1.950 -4.427 1.00 97.88 82 ARG A CA 1
ATOM 578 C C . ARG A 1 82 ? -4.406 2.091 -4.987 1.00 97.88 82 ARG A C 1
ATOM 580 O O . ARG A 1 82 ? -3.939 3.208 -5.190 1.00 97.88 82 ARG A O 1
ATOM 587 N N . VAL A 1 83 ? -3.727 0.969 -5.187 1.00 97.88 83 VAL A N 1
ATOM 588 C CA . VAL A 1 83 ? -2.373 0.930 -5.743 1.00 97.88 83 VAL A CA 1
ATOM 589 C C . VAL A 1 83 ? -2.430 0.238 -7.089 1.00 97.88 83 VAL A C 1
ATOM 591 O O . VAL A 1 83 ? -2.853 -0.915 -7.172 1.00 97.88 83 VAL A O 1
ATOM 594 N N . GLU A 1 84 ? -2.029 0.930 -8.143 1.00 96.31 84 GLU A N 1
ATOM 595 C CA . GLU A 1 84 ? -2.182 0.442 -9.511 1.00 96.31 84 GLU A CA 1
ATOM 596 C C . GLU A 1 84 ? -1.033 0.848 -10.419 1.00 96.31 84 GLU A C 1
ATOM 598 O O . GLU A 1 84 ? -0.303 1.789 -10.119 1.00 96.31 84 GLU A O 1
ATOM 603 N N . ASP A 1 85 ? -0.868 0.107 -11.512 1.00 93.56 85 ASP A N 1
ATOM 604 C CA . ASP A 1 85 ? 0.028 0.505 -12.592 1.00 93.56 85 ASP A CA 1
ATOM 605 C C . ASP A 1 85 ? -0.476 1.801 -13.242 1.00 93.56 85 ASP A C 1
ATOM 607 O O . ASP A 1 85 ? -1.671 1.951 -13.527 1.00 93.56 85 ASP A O 1
ATOM 611 N N . ARG A 1 86 ? 0.434 2.742 -13.480 1.00 86.75 86 ARG A N 1
ATOM 612 C CA . ARG A 1 86 ? 0.160 3.985 -14.181 1.00 86.75 86 ARG A CA 1
ATOM 613 C C . ARG A 1 86 ? -0.160 3.615 -15.616 1.00 86.75 86 ARG A C 1
ATOM 615 O O . ARG A 1 86 ? 0.720 3.235 -16.379 1.00 86.75 86 ARG A O 1
ATOM 622 N N . VAL A 1 87 ? -1.420 3.765 -16.009 1.00 72.00 87 VAL A N 1
ATOM 623 C CA . VAL A 1 87 ? -1.762 3.738 -17.430 1.00 72.00 87 VAL A CA 1
ATOM 624 C C . VAL A 1 87 ? -1.020 4.913 -18.072 1.00 72.00 87 VAL A C 1
ATOM 626 O O . VAL A 1 87 ? -1.270 6.053 -17.667 1.00 72.00 87 VAL A O 1
ATOM 629 N N . PRO A 1 88 ? -0.103 4.685 -19.030 1.00 54.06 88 PRO A N 1
ATOM 630 C CA . PRO A 1 88 ? 0.507 5.785 -19.751 1.00 54.06 88 PRO A CA 1
ATOM 631 C C . PRO A 1 88 ? -0.619 6.562 -20.427 1.00 54.06 88 PRO A C 1
ATOM 633 O O . PRO A 1 88 ? -1.388 5.990 -21.205 1.00 54.06 88 PRO A O 1
ATOM 636 N N . VAL A 1 89 ? -0.746 7.851 -20.112 1.00 53.53 89 VAL A N 1
ATOM 637 C CA . VAL A 1 89 ? -1.525 8.748 -20.965 1.00 53.53 89 VAL A CA 1
ATOM 638 C C . VAL A 1 89 ? -0.778 8.736 -22.302 1.00 53.53 89 VAL A C 1
ATOM 640 O O . VAL A 1 89 ? 0.415 9.039 -22.293 1.00 53.53 89 VAL A O 1
ATOM 643 N N . PRO A 1 90 ? -1.389 8.285 -23.415 1.00 48.59 90 PRO A N 1
ATOM 644 C CA . PRO A 1 90 ? -0.695 8.245 -24.696 1.00 48.59 90 PRO A CA 1
ATOM 645 C C . PRO A 1 90 ? -0.185 9.653 -24.996 1.00 48.59 90 PRO A C 1
ATOM 647 O O . PRO A 1 90 ? -0.989 10.582 -24.963 1.00 48.59 90 PRO A O 1
ATOM 650 N N . ASP A 1 91 ? 1.125 9.786 -25.220 1.00 55.56 91 ASP A N 1
ATOM 651 C CA . ASP A 1 91 ? 1.845 11.056 -25.357 1.00 55.56 91 ASP A CA 1
ATOM 652 C C . ASP A 1 91 ? 1.008 12.139 -26.055 1.00 55.56 91 ASP A C 1
ATOM 654 O O . ASP A 1 91 ? 0.677 12.040 -27.240 1.00 55.56 91 ASP A O 1
ATOM 658 N N . GLY A 1 92 ? 0.652 13.168 -25.288 1.00 44.03 92 GLY A N 1
ATOM 659 C CA . GLY A 1 92 ? -0.236 14.243 -25.709 1.00 44.03 92 GLY A CA 1
ATOM 660 C C . GLY A 1 92 ? -0.566 15.146 -24.530 1.00 44.03 92 GLY A C 1
ATOM 661 O O . GLY A 1 92 ? -1.617 15.003 -23.920 1.00 44.03 92 GLY A O 1
ATOM 662 N N . ASP A 1 93 ? 0.360 16.063 -24.260 1.00 40.38 93 ASP A N 1
ATOM 663 C CA . ASP A 1 93 ? 0.294 17.173 -23.308 1.00 40.38 93 ASP A CA 1
ATOM 664 C C . ASP A 1 93 ? 0.654 16.848 -21.847 1.00 40.38 93 ASP A C 1
ATOM 666 O O . ASP A 1 93 ? -0.174 16.490 -21.011 1.00 40.38 93 ASP A O 1
ATOM 670 N N . ASP A 1 94 ? 1.925 17.119 -21.526 1.00 46.53 94 ASP A N 1
ATOM 671 C CA . ASP A 1 94 ? 2.394 17.544 -20.204 1.00 46.53 94 ASP A CA 1
ATOM 672 C C . ASP A 1 94 ? 1.694 18.853 -19.782 1.00 46.53 94 ASP A C 1
ATOM 674 O O . ASP A 1 94 ? 2.295 19.925 -19.683 1.00 46.53 94 ASP A O 1
ATOM 678 N N . VAL A 1 95 ? 0.397 18.771 -19.510 1.00 44.19 95 VAL A N 1
ATOM 679 C CA . VAL A 1 95 ? -0.280 19.679 -18.595 1.00 44.19 95 VAL A CA 1
ATOM 680 C C . VAL A 1 95 ? -0.926 18.823 -17.522 1.00 44.19 95 VAL A C 1
ATOM 682 O O . VAL A 1 95 ? -1.985 18.231 -17.704 1.00 44.19 95 VAL A O 1
ATOM 685 N N . VAL A 1 96 ? -0.311 18.801 -16.340 1.00 47.31 96 VAL A N 1
ATOM 686 C CA . VAL A 1 96 ? -1.131 18.765 -15.129 1.00 47.31 96 VAL A CA 1
ATOM 687 C C . VAL A 1 96 ? -1.966 20.036 -15.219 1.00 47.31 96 VAL A C 1
ATOM 689 O O . VAL A 1 96 ? -1.478 21.129 -14.928 1.00 47.31 96 VAL A O 1
ATOM 692 N N . ALA A 1 97 ? -3.181 19.922 -15.754 1.00 43.31 97 ALA A N 1
ATOM 693 C CA . ALA A 1 97 ? -4.148 20.982 -15.606 1.00 43.31 97 ALA A CA 1
ATOM 694 C C . ALA A 1 97 ? -4.277 21.176 -14.096 1.00 43.31 97 ALA A C 1
ATOM 696 O O . ALA A 1 97 ? -4.634 20.250 -13.369 1.00 43.31 97 ALA A O 1
ATOM 697 N N . LEU A 1 98 ? -3.964 22.380 -13.624 1.00 47.38 98 LEU A N 1
ATOM 698 C CA . LEU A 1 98 ? -4.260 22.804 -12.256 1.00 47.38 98 LEU A CA 1
ATOM 699 C C . LEU A 1 98 ? -5.778 22.752 -11.960 1.00 47.38 98 LEU A C 1
ATOM 701 O O . LEU A 1 98 ? -6.176 22.993 -10.831 1.00 47.38 98 LEU A O 1
ATOM 705 N N . ASP A 1 99 ? -6.583 22.372 -12.959 1.00 46.47 99 ASP A N 1
ATOM 706 C CA . ASP A 1 99 ? -8.029 22.186 -12.942 1.00 46.47 99 ASP A CA 1
ATOM 707 C C . ASP A 1 99 ? -8.449 20.701 -12.823 1.00 46.47 99 ASP A C 1
ATOM 709 O O . ASP A 1 99 ? -9.568 20.346 -13.199 1.00 46.47 99 ASP A O 1
ATOM 713 N N . ASP A 1 100 ? -7.577 19.794 -12.357 1.00 46.81 100 ASP A N 1
ATOM 714 C CA . ASP A 1 100 ? -8.020 18.450 -11.960 1.00 46.81 100 ASP A CA 1
ATOM 715 C C . ASP A 1 100 ? -8.849 18.564 -10.661 1.00 46.81 100 ASP A C 1
ATOM 717 O O . ASP A 1 100 ? -8.296 18.906 -9.606 1.00 46.81 100 ASP A O 1
ATOM 721 N N . PRO A 1 101 ? -10.165 18.267 -10.687 1.00 48.78 101 PRO A N 1
ATOM 722 C CA . PRO A 1 101 ? -11.037 18.423 -9.523 1.00 48.78 101 PRO A CA 1
ATOM 723 C C . PRO A 1 101 ? -10.616 17.540 -8.338 1.00 48.78 101 PRO A C 1
ATOM 725 O O . PRO A 1 101 ? -11.001 17.813 -7.201 1.00 48.78 101 PRO A O 1
ATOM 728 N N . VAL A 1 102 ? -9.820 16.492 -8.575 1.00 48.25 102 VAL A N 1
ATOM 729 C CA . VAL A 1 102 ? -9.282 15.623 -7.522 1.00 48.25 102 VAL A CA 1
ATOM 730 C C . VAL A 1 102 ? -8.100 16.290 -6.807 1.00 48.25 102 VAL A C 1
ATOM 732 O O . VAL A 1 102 ? -7.944 16.126 -5.596 1.00 48.25 102 VAL A O 1
ATOM 735 N N . VAL A 1 103 ? -7.296 17.085 -7.524 1.00 47.25 103 VAL A N 1
ATOM 736 C CA . VAL A 1 103 ? -6.155 17.827 -6.961 1.00 47.25 103 VAL A CA 1
ATOM 737 C C . VAL A 1 103 ? -6.635 19.055 -6.188 1.00 47.25 103 VAL A C 1
ATOM 739 O O . VAL A 1 103 ? -6.164 19.282 -5.074 1.00 47.25 103 VAL A O 1
ATOM 742 N N . GLU A 1 104 ? -7.627 19.792 -6.699 1.00 40.84 104 GLU A N 1
ATOM 743 C CA . GLU A 1 104 ? -8.244 20.892 -5.940 1.00 40.84 104 GLU A CA 1
ATOM 744 C C . GLU A 1 104 ? -8.902 20.395 -4.643 1.00 40.84 104 GLU A C 1
ATOM 746 O O . GLU A 1 104 ? -8.729 21.011 -3.591 1.00 40.84 104 GLU A O 1
ATOM 751 N N . ALA A 1 105 ? -9.581 19.242 -4.671 1.00 44.97 105 ALA A N 1
ATOM 752 C CA . ALA A 1 105 ? -10.176 18.647 -3.472 1.00 44.97 105 ALA A CA 1
ATOM 753 C C . ALA A 1 105 ? -9.130 18.190 -2.437 1.00 44.97 105 ALA A C 1
ATOM 755 O O . ALA A 1 105 ? -9.396 18.244 -1.237 1.00 44.97 105 ALA A O 1
ATOM 756 N N . ALA A 1 106 ? -7.944 17.758 -2.881 1.00 42.94 106 ALA A N 1
ATOM 757 C CA . ALA A 1 106 ? -6.856 17.341 -1.996 1.00 42.94 106 ALA A CA 1
ATOM 758 C C . ALA A 1 106 ? -6.118 18.527 -1.347 1.00 42.94 106 ALA A C 1
ATOM 760 O O . ALA A 1 106 ? -5.635 18.399 -0.223 1.00 42.94 106 ALA A O 1
ATOM 761 N N . ILE A 1 107 ? -6.041 19.676 -2.031 1.00 47.94 107 ILE A N 1
ATOM 762 C CA . ILE A 1 107 ? -5.394 20.901 -1.526 1.00 47.94 107 ILE A CA 1
ATOM 763 C C . ILE A 1 107 ? -6.366 21.740 -0.676 1.00 47.94 107 ILE A C 1
ATOM 765 O O . ILE A 1 107 ? -5.932 22.451 0.224 1.00 47.94 107 ILE A O 1
ATOM 769 N N . ALA A 1 108 ? -7.679 21.614 -0.887 1.00 44.72 108 ALA A N 1
ATOM 770 C CA . ALA A 1 108 ? -8.709 22.325 -0.123 1.00 44.72 108 ALA A CA 1
ATOM 771 C C . ALA A 1 108 ? -8.968 21.771 1.296 1.00 44.72 108 ALA A C 1
ATOM 773 O O . ALA A 1 108 ? -9.884 22.234 1.979 1.00 44.72 108 ALA A O 1
ATOM 774 N N . LEU A 1 109 ? -8.183 20.796 1.764 1.00 48.41 109 LEU A N 1
ATOM 775 C CA . LEU A 1 109 ? -8.251 20.290 3.136 1.00 48.41 109 LEU A CA 1
ATOM 776 C C . LEU A 1 109 ? -7.440 21.181 4.094 1.00 48.41 109 LEU A C 1
ATOM 778 O O . LEU A 1 109 ? -6.498 20.722 4.734 1.00 48.41 109 LEU A O 1
ATOM 782 N N . ASP A 1 110 ? -7.876 22.433 4.258 1.00 50.44 110 ASP A N 1
ATOM 783 C CA . ASP A 1 110 ? -7.700 23.202 5.504 1.00 50.44 110 ASP A CA 1
ATOM 784 C C . ASP A 1 110 ? -8.635 22.597 6.576 1.00 50.44 110 ASP A C 1
ATOM 786 O O . ASP A 1 110 ? -9.564 23.227 7.086 1.00 50.44 110 ASP A O 1
ATOM 790 N N . ASP A 1 111 ? -8.468 21.299 6.849 1.00 53.31 111 ASP A N 1
ATOM 791 C CA . ASP A 1 111 ? -9.268 20.583 7.834 1.00 53.31 111 ASP A CA 1
ATOM 792 C C . ASP A 1 111 ? -8.652 20.819 9.227 1.00 53.31 111 ASP A C 1
ATOM 794 O O . ASP A 1 111 ? -7.575 20.282 9.523 1.00 53.31 111 ASP A O 1
ATOM 798 N N . PRO A 1 112 ? -9.315 21.582 10.119 1.00 54.44 112 PRO A N 1
ATOM 799 C CA . PRO A 1 112 ? -8.798 21.872 11.455 1.00 54.44 112 PRO A CA 1
ATOM 800 C C . PRO A 1 112 ? -8.584 20.605 12.301 1.00 54.44 112 PRO A C 1
ATOM 802 O O . PRO A 1 112 ? -7.883 20.647 13.312 1.00 54.44 112 PRO A O 1
ATOM 805 N N . VAL A 1 113 ? -9.155 19.462 11.903 1.00 51.91 113 VAL A N 1
ATOM 806 C CA . VAL A 1 113 ? -8.934 18.165 12.552 1.00 51.91 113 VAL A CA 1
ATOM 807 C C . VAL A 1 113 ? -7.555 17.588 12.207 1.00 51.91 113 VAL A C 1
ATOM 809 O O . VAL A 1 113 ? -6.932 16.960 13.065 1.00 51.91 113 VAL A O 1
ATOM 812 N N . VAL A 1 114 ? -7.046 17.821 10.991 1.00 52.38 114 VAL A N 1
ATOM 813 C CA . VAL A 1 114 ? -5.717 17.352 10.561 1.00 52.38 114 VAL A CA 1
ATOM 814 C C . VAL A 1 114 ? -4.617 18.182 11.224 1.00 52.38 114 VAL A C 1
ATOM 816 O O . VAL A 1 114 ? -3.670 17.606 11.761 1.00 52.38 114 VAL A O 1
ATOM 819 N N . GLU A 1 115 ? -4.774 19.508 11.295 1.00 50.38 115 GLU A N 1
ATOM 820 C CA . GLU A 1 115 ? -3.846 20.371 12.041 1.00 50.38 115 GLU A CA 1
ATOM 821 C C . GLU A 1 115 ? -3.815 20.024 13.538 1.00 50.38 115 GLU A C 1
ATOM 823 O O . GLU A 1 115 ? -2.737 19.905 14.127 1.00 50.38 115 GLU A O 1
ATOM 828 N N . ALA A 1 116 ? -4.978 19.774 14.153 1.00 46.25 116 ALA A N 1
ATOM 829 C CA . ALA A 1 116 ? -5.058 19.371 15.557 1.00 46.25 116 ALA A CA 1
ATOM 830 C C . ALA A 1 116 ? -4.398 18.004 15.822 1.00 46.25 116 ALA A C 1
ATOM 832 O O . ALA A 1 116 ? -3.810 17.802 16.884 1.00 46.25 116 ALA A O 1
ATOM 833 N N . ALA A 1 117 ? -4.463 17.072 14.865 1.00 44.03 117 ALA A N 1
ATOM 834 C CA . ALA A 1 117 ? -3.825 15.761 14.976 1.00 44.03 117 ALA A CA 1
ATOM 835 C C . ALA A 1 117 ? -2.290 15.831 14.868 1.00 44.03 117 ALA A C 1
ATOM 837 O O . ALA A 1 117 ? -1.606 15.037 15.509 1.00 44.03 117 ALA A O 1
ATOM 838 N N . ILE A 1 118 ? -1.748 16.781 14.098 1.00 50.41 118 ILE A N 1
ATOM 839 C CA . ILE A 1 118 ? -0.297 16.997 13.956 1.00 50.41 118 ILE A CA 1
ATOM 840 C C . ILE A 1 118 ? 0.266 17.782 15.154 1.00 50.41 118 ILE A C 1
ATOM 842 O O . ILE A 1 118 ? 1.387 17.526 15.588 1.00 50.41 118 ILE A O 1
ATOM 846 N N . ALA A 1 119 ? -0.515 18.698 15.736 1.00 46.62 119 ALA A N 1
ATOM 847 C CA . ALA A 1 119 ? -0.092 19.538 16.860 1.00 46.62 119 ALA A CA 1
ATOM 848 C C . ALA A 1 119 ? 0.023 18.805 18.214 1.00 46.62 119 ALA A C 1
ATOM 850 O O . ALA A 1 119 ? 0.593 19.357 19.153 1.00 46.62 119 ALA A O 1
ATOM 851 N N . LEU A 1 120 ? -0.515 17.588 18.343 1.00 48.00 120 LEU A N 1
ATOM 852 C CA . LEU A 1 120 ? -0.532 16.831 19.605 1.00 48.00 120 LEU A CA 1
ATOM 853 C C . LEU A 1 120 ? 0.691 15.919 19.827 1.00 48.00 120 LEU A C 1
ATOM 855 O O . LEU A 1 120 ? 0.789 15.317 20.893 1.00 48.00 120 LEU A O 1
ATOM 859 N N . ASP A 1 121 ? 1.613 15.834 18.864 1.00 46.09 121 ASP A N 1
ATOM 860 C CA . ASP A 1 121 ? 2.838 15.013 18.944 1.00 46.09 121 ASP A CA 1
ATOM 861 C C . ASP A 1 121 ? 4.127 15.871 19.040 1.00 46.09 121 ASP A C 1
ATOM 863 O O . ASP A 1 121 ? 5.224 15.409 18.712 1.00 46.09 121 ASP A O 1
ATOM 867 N N . GLY A 1 122 ? 3.992 17.134 19.476 1.00 39.22 122 GLY A N 1
ATOM 868 C CA . GLY A 1 122 ? 5.080 18.104 19.691 1.00 39.22 122 GLY A CA 1
ATOM 869 C C . GLY A 1 122 ? 5.311 18.473 21.152 1.00 39.22 122 GLY A C 1
ATOM 870 O O . GLY A 1 122 ? 4.324 18.535 21.919 1.00 39.22 122 GLY A O 1
#